Protein AF-A0A0U5EV17-F1 (afdb_monomer_lite)

Secondary structure (DSSP, 8-state):
-----B-HHHHHHHHHHHHTT---HHHHHHHHHHHHHH-TTTB-HHHHHHHHHHHGGGT-GGGPPPHHHHHHHHHHHHTT-S-HHHHHHHHHHHHHT--

Foldseek 3Di:
DPLAACALQNLLVVLVVQCVVPDDLVSQLVVLVVCCVVRVPRYDPVSNVVSVLSVCLVVDVVSPDDSVLSNQSSVCSNVVHDPSVVVSVVVVVVVVVVD

Radius of gyration: 13.49 Å; chains: 1; bounding box: 29×31×36 Å

Structure (mmCIF, N/CA/C/O backbone):
data_AF-A0A0U5EV17-F1
#
_entry.id   AF-A0A0U5EV17-F1
#
loop_
_atom_site.group_PDB
_atom_site.id
_atom_site.type_symbol
_atom_site.label_atom_id
_atom_site.label_alt_id
_atom_site.label_comp_id
_atom_site.label_asym_id
_atom_site.label_entity_id
_atom_site.label_seq_id
_atom_site.pdbx_PDB_ins_code
_atom_site.Cartn_x
_atom_site.Cartn_y
_atom_site.Cartn_z
_atom_site.occupancy
_atom_site.B_iso_or_equiv
_atom_site.auth_seq_id
_atom_site.auth_comp_id
_atom_site.auth_asym_id
_atom_site.auth_atom_id
_atom_site.pdbx_PDB_model_num
ATOM 1 N N . MET A 1 1 ? 16.566 -11.435 -21.859 1.00 42.78 1 MET A N 1
ATOM 2 C CA . MET A 1 1 ? 15.383 -11.437 -20.977 1.00 42.78 1 MET A CA 1
ATOM 3 C C . MET A 1 1 ? 15.036 -9.987 -20.741 1.00 42.78 1 MET A C 1
ATOM 5 O O . MET A 1 1 ? 15.854 -9.286 -20.159 1.00 42.78 1 MET A O 1
ATOM 9 N N . GLU A 1 2 ? 13.918 -9.511 -21.277 1.00 47.97 2 GLU A N 1
ATOM 10 C CA . GLU A 1 2 ? 13.420 -8.183 -20.918 1.00 47.97 2 GLU A CA 1
ATOM 11 C C . GLU A 1 2 ? 13.080 -8.216 -19.428 1.00 47.97 2 GLU A C 1
ATOM 13 O O . GLU A 1 2 ? 12.258 -9.020 -18.987 1.00 47.97 2 GLU A O 1
ATOM 18 N N . SER A 1 3 ? 13.783 -7.416 -18.629 1.00 59.31 3 SER A N 1
ATOM 19 C CA . SER A 1 3 ? 13.426 -7.235 -17.227 1.00 59.31 3 SER A CA 1
ATOM 20 C C . SER A 1 3 ? 12.117 -6.456 -17.212 1.00 59.31 3 SER A C 1
ATOM 22 O O . SER A 1 3 ? 12.110 -5.263 -17.507 1.00 59.31 3 SER A O 1
ATOM 24 N N . LYS A 1 4 ? 11.001 -7.141 -16.954 1.00 78.00 4 LYS A N 1
ATOM 25 C CA . LYS A 1 4 ? 9.682 -6.510 -16.887 1.00 78.00 4 LYS A CA 1
ATOM 26 C C . LYS A 1 4 ? 9.681 -5.529 -15.716 1.00 78.00 4 LYS A C 1
ATOM 28 O O . LYS A 1 4 ? 9.827 -5.953 -14.575 1.00 78.00 4 LYS A O 1
ATOM 33 N N . VAL A 1 5 ? 9.570 -4.237 -16.009 1.00 88.75 5 VAL A N 1
ATOM 34 C CA . VAL A 1 5 ? 9.483 -3.190 -14.985 1.00 88.75 5 VAL A CA 1
ATOM 35 C C . VAL A 1 5 ? 8.157 -3.346 -14.241 1.00 88.75 5 VAL A C 1
ATOM 37 O O . VAL A 1 5 ? 7.116 -3.556 -14.864 1.00 88.75 5 VAL A O 1
ATOM 40 N N . ILE A 1 6 ? 8.206 -3.284 -12.913 1.00 91.56 6 ILE A N 1
ATOM 41 C CA . ILE A 1 6 ? 7.033 -3.152 -12.054 1.00 91.56 6 ILE A CA 1
ATOM 42 C C . ILE A 1 6 ? 6.830 -1.657 -11.843 1.00 91.56 6 ILE A C 1
ATOM 44 O O . ILE A 1 6 ? 7.540 -1.027 -11.055 1.00 91.56 6 ILE A O 1
ATOM 48 N N . ASP A 1 7 ? 5.903 -1.118 -12.624 1.00 94.00 7 ASP A N 1
ATOM 49 C CA . ASP A 1 7 ? 5.420 0.249 -12.521 1.00 94.00 7 ASP A CA 1
ATOM 50 C C . ASP A 1 7 ? 4.242 0.350 -11.539 1.00 94.00 7 ASP A C 1
ATOM 52 O O . ASP A 1 7 ? 3.749 -0.640 -10.985 1.00 94.00 7 ASP A O 1
ATOM 56 N N . GLU A 1 8 ? 3.799 1.579 -11.318 1.00 95.12 8 GLU A N 1
ATOM 57 C CA . GLU A 1 8 ? 2.774 1.940 -10.348 1.00 95.12 8 GLU A CA 1
ATOM 58 C C . GLU A 1 8 ? 1.434 1.300 -10.703 1.00 95.12 8 GLU A C 1
ATOM 60 O O . GLU A 1 8 ? 0.728 0.806 -9.825 1.00 95.12 8 GLU A O 1
ATOM 65 N N . ARG A 1 9 ? 1.110 1.228 -11.997 1.00 96.69 9 ARG A N 1
ATOM 66 C CA . ARG A 1 9 ? -0.133 0.624 -12.476 1.00 96.69 9 ARG A CA 1
ATOM 67 C C . ARG A 1 9 ? -0.166 -0.874 -12.181 1.00 96.69 9 ARG A C 1
ATOM 69 O O . ARG A 1 9 ? -1.153 -1.360 -11.628 1.00 96.69 9 ARG A O 1
ATOM 76 N N . LEU A 1 10 ? 0.909 -1.603 -12.501 1.00 96.38 10 LEU A N 1
ATOM 77 C CA . LEU A 1 10 ? 1.030 -3.029 -12.177 1.00 96.38 10 LEU A CA 1
ATOM 78 C C . LEU A 1 10 ? 1.008 -3.265 -10.664 1.00 96.38 10 LEU A C 1
ATOM 80 O O . LEU A 1 10 ? 0.393 -4.230 -10.203 1.00 96.38 10 LEU A O 1
ATOM 84 N N . LEU A 1 11 ? 1.650 -2.389 -9.887 1.00 96.94 11 LEU A N 1
ATOM 85 C CA . LEU A 1 11 ? 1.623 -2.464 -8.431 1.00 96.94 11 LEU A CA 1
ATOM 86 C C . LEU A 1 11 ? 0.208 -2.237 -7.876 1.00 96.94 11 LEU A C 1
ATOM 88 O O . LEU A 1 11 ? -0.226 -2.998 -7.015 1.00 96.94 11 LEU A O 1
ATOM 92 N N . GLY A 1 12 ? -0.531 -1.252 -8.390 1.00 97.50 12 GLY A N 1
ATOM 93 C CA . GLY A 1 12 ? -1.913 -0.976 -7.994 1.00 97.50 12 GLY A CA 1
ATOM 94 C C . GLY A 1 12 ? -2.862 -2.135 -8.317 1.00 97.50 12 GLY A C 1
ATOM 95 O O . GLY A 1 12 ? -3.669 -2.533 -7.475 1.00 97.50 12 GLY A O 1
ATOM 96 N N . GLU A 1 13 ? -2.726 -2.757 -9.493 1.00 98.19 13 GLU A N 1
ATOM 97 C CA . GLU A 1 13 ? -3.472 -3.974 -9.850 1.00 98.19 13 GLU A CA 1
ATOM 98 C C . GLU A 1 13 ? -3.166 -5.134 -8.887 1.00 98.19 13 GLU A C 1
ATOM 100 O O . GLU A 1 13 ? -4.081 -5.826 -8.420 1.00 98.19 13 GLU A O 1
ATOM 105 N N . ALA A 1 14 ? -1.887 -5.329 -8.554 1.00 97.44 14 ALA A N 1
ATOM 106 C CA . ALA A 1 14 ? -1.455 -6.360 -7.618 1.00 97.44 14 ALA A CA 1
ATOM 107 C C . ALA A 1 14 ? -1.964 -6.092 -6.191 1.00 97.44 14 ALA A C 1
ATOM 109 O O . ALA A 1 14 ? -2.446 -7.022 -5.542 1.00 97.44 14 ALA A O 1
ATOM 110 N N . LEU A 1 15 ? -1.939 -4.834 -5.738 1.00 97.69 15 LEU A N 1
ATOM 111 C CA . LEU A 1 15 ? -2.473 -4.412 -4.443 1.00 97.69 15 LEU A CA 1
ATOM 112 C C . LEU A 1 15 ? -3.976 -4.697 -4.348 1.00 97.69 15 LEU A C 1
ATOM 114 O O . LEU A 1 15 ? -4.408 -5.352 -3.403 1.00 97.69 15 LEU A O 1
ATOM 118 N N . LYS A 1 16 ? -4.774 -4.330 -5.363 1.00 97.94 16 LYS A N 1
ATOM 119 C CA . LYS A 1 16 ? -6.205 -4.694 -5.406 1.00 97.94 16 LYS A CA 1
ATOM 120 C C . LYS A 1 16 ? -6.420 -6.199 -5.329 1.00 97.94 16 LYS A C 1
ATOM 122 O O . LYS A 1 16 ? -7.348 -6.664 -4.670 1.00 97.94 16 LYS A O 1
ATOM 127 N N . SER A 1 17 ? -5.600 -6.978 -6.032 1.00 97.75 17 SER A N 1
ATOM 128 C CA . SER A 1 17 ? -5.703 -8.435 -5.981 1.00 97.75 17 SER A CA 1
ATOM 129 C C . SER A 1 17 ? -5.367 -8.996 -4.600 1.00 97.75 17 SER A C 1
ATOM 131 O O . SER A 1 17 ? -5.918 -10.036 -4.236 1.00 97.75 17 SER A O 1
ATOM 133 N N . GLU A 1 18 ? -4.466 -8.358 -3.856 1.00 97.56 18 GLU A N 1
ATOM 134 C CA . GLU A 1 18 ? -4.148 -8.743 -2.486 1.00 97.56 18 GLU A CA 1
ATOM 135 C C . GLU A 1 18 ? -5.285 -8.353 -1.534 1.00 97.56 18 GLU A C 1
ATOM 137 O O . GLU A 1 18 ? -5.740 -9.205 -0.777 1.00 97.56 18 GLU A O 1
ATOM 142 N N . LEU A 1 19 ? -5.833 -7.137 -1.642 1.00 97.56 19 LEU A N 1
ATOM 143 C CA . LEU A 1 19 ? -6.975 -6.667 -0.841 1.00 97.56 19 LEU A CA 1
ATOM 144 C C . LEU A 1 19 ? -8.218 -7.554 -0.999 1.00 97.56 19 LEU A C 1
ATOM 146 O O . LEU A 1 19 ? -8.889 -7.866 -0.021 1.00 97.56 19 LEU A O 1
ATOM 150 N N . LYS A 1 20 ? -8.485 -8.069 -2.208 1.00 97.69 20 LYS A N 1
ATOM 151 C CA . LYS A 1 20 ? -9.591 -9.017 -2.466 1.00 97.69 20 LYS A CA 1
ATOM 152 C C . LYS A 1 20 ? -9.521 -10.310 -1.651 1.00 97.69 20 LYS A C 1
ATOM 154 O O . LYS A 1 20 ? -10.522 -11.015 -1.557 1.00 97.69 20 LYS A O 1
ATOM 159 N N . LYS A 1 21 ? -8.362 -10.651 -1.083 1.00 97.06 21 LYS A N 1
ATOM 160 C CA . LYS A 1 21 ? -8.206 -11.810 -0.195 1.00 97.06 21 LYS A CA 1
ATOM 161 C C . LYS A 1 21 ? -8.595 -11.480 1.261 1.00 97.06 21 LYS A C 1
ATOM 163 O O . LYS A 1 21 ? -8.384 -12.319 2.133 1.00 97.06 21 LYS A O 1
ATOM 168 N N . GLY A 1 22 ? -9.115 -10.279 1.531 1.00 96.56 22 GLY A N 1
ATOM 169 C CA . GLY A 1 22 ? -9.509 -9.759 2.848 1.00 96.56 22 GLY A CA 1
ATOM 170 C C . GLY A 1 22 ? -8.461 -8.816 3.442 1.00 96.56 22 GLY A C 1
ATOM 171 O O . GLY A 1 22 ? -7.272 -9.052 3.256 1.00 96.56 22 GLY A O 1
ATOM 172 N N . PHE A 1 23 ? -8.870 -7.759 4.140 1.00 96.06 23 PHE A N 1
ATOM 173 C CA . PHE A 1 23 ? -7.945 -6.815 4.771 1.00 96.06 23 PHE A CA 1
ATOM 174 C C . PHE A 1 23 ? -7.231 -7.435 5.984 1.00 96.06 23 PHE A C 1
ATOM 176 O O . PHE A 1 23 ? -7.867 -7.966 6.892 1.00 96.06 23 PHE A O 1
ATOM 183 N N . ASP A 1 24 ? -5.897 -7.394 5.960 1.00 96.38 24 ASP A N 1
ATOM 184 C CA . ASP A 1 24 ? -5.013 -7.861 7.032 1.00 96.38 24 ASP A CA 1
ATOM 185 C C . ASP A 1 24 ? -3.663 -7.141 6.892 1.00 96.38 24 ASP A C 1
ATOM 187 O O . ASP A 1 24 ? -2.936 -7.353 5.914 1.00 96.38 24 ASP A O 1
ATOM 191 N N . VAL A 1 25 ? -3.344 -6.280 7.859 1.00 95.00 25 VAL A N 1
ATOM 192 C CA . VAL A 1 25 ? -2.135 -5.439 7.871 1.00 95.00 25 VAL A CA 1
ATOM 193 C C . VAL A 1 25 ? -0.861 -6.275 7.795 1.00 95.00 25 VAL A C 1
ATOM 195 O O . VAL A 1 25 ? 0.008 -6.017 6.962 1.00 95.00 25 VAL A O 1
ATOM 198 N N . LEU A 1 26 ? -0.769 -7.326 8.611 1.00 95.25 26 LEU A N 1
ATOM 199 C CA . LEU A 1 26 ? 0.407 -8.188 8.679 1.00 95.25 26 LEU A CA 1
ATOM 200 C C . LEU A 1 26 ? 0.621 -8.928 7.354 1.00 95.25 26 LEU A C 1
ATOM 202 O O . LEU A 1 26 ? 1.750 -9.095 6.886 1.00 95.25 26 LEU A O 1
ATOM 206 N N . ARG A 1 27 ? -0.462 -9.386 6.716 1.00 96.50 27 ARG A N 1
ATOM 207 C CA . ARG A 1 27 ? -0.381 -10.042 5.408 1.00 96.50 27 ARG A CA 1
ATOM 208 C C . ARG A 1 27 ? 0.054 -9.067 4.319 1.00 96.50 27 ARG A C 1
ATOM 210 O O . ARG A 1 27 ? 0.878 -9.444 3.484 1.00 96.50 27 ARG A O 1
ATOM 217 N N . LEU A 1 28 ? -0.481 -7.848 4.322 1.00 97.50 28 LEU A N 1
ATOM 218 C CA . LEU A 1 28 ? -0.143 -6.806 3.352 1.00 97.50 28 LEU A CA 1
ATOM 219 C C . LEU A 1 28 ? 1.313 -6.354 3.482 1.00 97.50 28 LEU A C 1
ATOM 221 O O . LEU A 1 28 ? 2.012 -6.294 2.470 1.00 97.50 28 LEU A O 1
ATOM 225 N N . SER A 1 29 ? 1.797 -6.139 4.704 1.00 96.38 29 SER A N 1
ATOM 226 C CA . SER A 1 29 ? 3.194 -5.783 4.956 1.00 96.38 29 SER A CA 1
ATOM 227 C C . SER A 1 29 ? 4.154 -6.877 4.462 1.00 96.38 29 SER A C 1
ATOM 229 O O . SER A 1 29 ? 5.052 -6.634 3.647 1.00 96.38 29 SER A O 1
ATOM 231 N N . ARG A 1 30 ? 3.885 -8.144 4.807 1.00 96.06 30 ARG A N 1
ATOM 232 C CA . ARG A 1 30 ? 4.668 -9.295 4.315 1.00 96.06 30 ARG A CA 1
ATOM 233 C C . ARG A 1 30 ? 4.609 -9.459 2.800 1.00 96.06 30 ARG A C 1
ATOM 235 O O . ARG A 1 30 ? 5.598 -9.854 2.175 1.00 96.06 30 ARG A O 1
ATOM 242 N N . TRP A 1 31 ? 3.450 -9.198 2.202 1.00 97.31 31 TRP A N 1
ATOM 243 C CA . TRP A 1 31 ? 3.294 -9.189 0.753 1.00 97.31 31 TRP A CA 1
ATOM 244 C C . TRP A 1 31 ? 4.175 -8.105 0.123 1.00 97.31 31 TRP A C 1
ATOM 246 O O . TRP A 1 31 ? 4.922 -8.414 -0.808 1.00 97.31 31 TRP A O 1
ATOM 256 N N . ALA A 1 32 ? 4.175 -6.889 0.672 1.00 97.00 32 ALA A N 1
ATOM 257 C CA . ALA A 1 32 ? 4.991 -5.786 0.183 1.00 97.00 32 ALA A CA 1
ATOM 258 C C . ALA A 1 32 ? 6.493 -6.108 0.264 1.00 97.00 32 ALA A C 1
ATOM 260 O O . ALA A 1 32 ? 7.199 -5.988 -0.741 1.00 97.00 32 ALA A O 1
ATOM 261 N N . LEU A 1 33 ? 6.963 -6.641 1.399 1.00 95.88 33 LEU A N 1
ATOM 262 C CA . LEU A 1 33 ? 8.345 -7.108 1.567 1.00 95.88 33 LEU A CA 1
ATOM 263 C C . LEU A 1 33 ? 8.731 -8.159 0.518 1.00 95.88 33 LEU A C 1
ATOM 265 O O . LEU A 1 33 ? 9.824 -8.124 -0.057 1.00 95.88 33 LEU A O 1
ATOM 269 N N . LYS A 1 34 ? 7.833 -9.110 0.238 1.00 96.00 34 LYS A N 1
ATOM 270 C CA . LYS A 1 34 ? 8.068 -10.154 -0.764 1.00 96.00 34 LYS A CA 1
ATOM 271 C C . LYS A 1 34 ? 8.185 -9.570 -2.171 1.00 96.00 34 LYS A C 1
ATOM 273 O O . LYS A 1 34 ? 9.015 -10.044 -2.946 1.00 96.00 34 LYS A O 1
ATOM 278 N N . ILE A 1 35 ? 7.360 -8.590 -2.534 1.00 95.56 35 ILE A N 1
ATOM 279 C CA . ILE A 1 35 ? 7.463 -7.936 -3.844 1.00 95.56 35 ILE A CA 1
ATOM 280 C C . ILE A 1 35 ? 8.756 -7.119 -3.929 1.00 95.56 35 ILE A C 1
ATOM 282 O O . ILE A 1 35 ? 9.463 -7.248 -4.929 1.00 95.56 35 ILE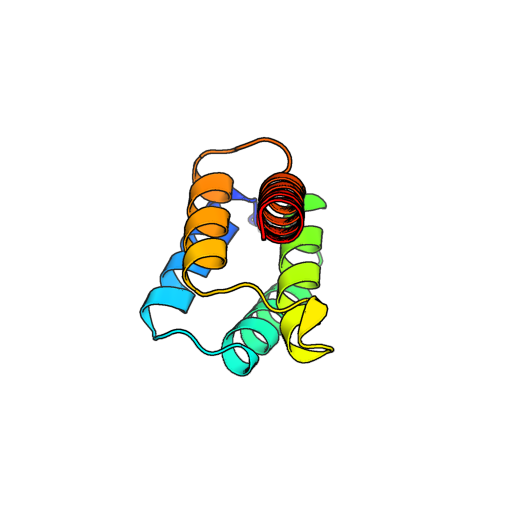 A O 1
ATOM 286 N N . GLU A 1 36 ? 9.101 -6.353 -2.890 1.00 94.38 36 GLU A N 1
ATOM 287 C CA . GLU A 1 36 ? 10.308 -5.517 -2.849 1.00 94.38 36 GLU A CA 1
ATOM 288 C C . GLU A 1 36 ? 11.578 -6.361 -3.022 1.00 94.38 36 GLU A C 1
ATOM 290 O O . GLU A 1 36 ? 12.314 -6.186 -3.997 1.00 94.38 36 GLU A O 1
ATOM 295 N N . SER A 1 37 ? 11.752 -7.370 -2.165 1.00 93.56 37 SER A N 1
ATOM 296 C CA . SER A 1 37 ? 12.950 -8.218 -2.128 1.00 93.56 37 SER A CA 1
ATOM 297 C C . SER A 1 37 ? 13.165 -9.048 -3.398 1.00 93.56 37 SER A C 1
ATOM 299 O O . SER A 1 37 ? 14.300 -9.199 -3.853 1.00 93.56 37 SER A O 1
ATOM 301 N N . ASN A 1 38 ? 12.093 -9.558 -4.015 1.00 93.69 38 ASN A N 1
ATOM 302 C CA . ASN A 1 38 ? 12.196 -10.380 -5.226 1.00 93.69 38 ASN A CA 1
ATOM 303 C C . ASN A 1 38 ? 12.381 -9.559 -6.510 1.00 93.69 38 ASN A C 1
ATOM 305 O O . ASN A 1 38 ? 12.776 -10.118 -7.532 1.00 93.69 38 ASN A O 1
ATOM 309 N N . ASN A 1 39 ? 12.095 -8.252 -6.482 1.00 92.00 39 ASN A N 1
ATOM 310 C CA . ASN A 1 39 ? 12.033 -7.419 -7.685 1.00 92.00 39 ASN A CA 1
ATOM 311 C C . ASN A 1 39 ? 12.869 -6.135 -7.584 1.00 92.00 39 ASN A C 1
ATOM 313 O O . ASN A 1 39 ? 12.642 -5.203 -8.352 1.00 92.00 39 ASN A O 1
ATOM 317 N N . LEU A 1 40 ? 13.874 -6.088 -6.701 1.00 86.56 40 LEU A N 1
ATOM 318 C CA . LEU A 1 40 ? 14.726 -4.912 -6.443 1.00 86.56 40 LEU A CA 1
ATOM 319 C C . LEU A 1 40 ? 15.212 -4.171 -7.703 1.00 86.56 40 LEU A C 1
ATOM 321 O O . LEU A 1 40 ? 15.284 -2.948 -7.708 1.00 86.56 40 LEU A O 1
ATOM 325 N N . ARG A 1 41 ? 15.560 -4.899 -8.773 1.00 90.19 41 ARG A N 1
ATOM 326 C CA . ARG A 1 41 ? 16.064 -4.316 -10.036 1.00 90.19 41 ARG A CA 1
ATOM 327 C C . ARG A 1 41 ? 14.972 -3.961 -11.047 1.00 90.19 41 ARG A C 1
ATOM 329 O O . ARG A 1 41 ? 15.272 -3.340 -12.061 1.00 90.19 41 ARG A O 1
ATOM 336 N N . ALA A 1 42 ? 13.745 -4.406 -10.806 1.00 93.25 42 ALA A N 1
ATOM 337 C CA . ALA A 1 42 ? 12.603 -4.228 -11.692 1.00 93.25 42 ALA A CA 1
ATOM 338 C C . ALA A 1 42 ? 11.633 -3.145 -11.199 1.00 93.25 42 ALA A C 1
ATOM 340 O O . ALA A 1 42 ? 10.769 -2.730 -11.961 1.00 93.25 42 ALA A O 1
ATOM 341 N N . LEU A 1 43 ? 11.757 -2.681 -9.955 1.00 93.44 43 LEU A N 1
ATOM 342 C CA . LEU A 1 43 ? 10.883 -1.657 -9.386 1.00 93.44 43 LEU A CA 1
ATOM 343 C C . LEU A 1 43 ? 11.261 -0.257 -9.864 1.00 93.44 43 LEU A C 1
ATOM 345 O O . LEU A 1 43 ? 12.436 0.121 -9.854 1.00 93.44 43 LEU A O 1
ATOM 349 N N . THR A 1 44 ? 10.254 0.547 -10.200 1.00 94.25 44 THR A N 1
ATOM 350 C CA . THR A 1 44 ? 10.449 1.996 -10.295 1.00 94.25 44 THR A CA 1
ATOM 351 C C . THR A 1 44 ? 10.764 2.575 -8.906 1.00 94.25 44 THR A C 1
ATOM 353 O O . THR A 1 44 ? 10.371 1.999 -7.882 1.00 94.25 44 THR A O 1
ATOM 356 N N . PRO A 1 45 ? 11.441 3.738 -8.825 1.00 92.50 45 PRO A N 1
ATOM 357 C CA . PRO A 1 45 ? 11.668 4.411 -7.547 1.00 92.50 45 PRO A CA 1
ATOM 358 C C . PRO A 1 45 ? 10.373 4.667 -6.762 1.00 92.50 45 PRO A C 1
ATOM 360 O O . PRO A 1 45 ? 10.360 4.524 -5.540 1.00 92.50 45 PRO A O 1
ATOM 363 N N . TYR A 1 46 ? 9.278 4.999 -7.453 1.00 93.31 46 TYR A N 1
ATOM 364 C CA . TYR A 1 46 ? 7.998 5.280 -6.808 1.00 93.31 46 TYR A CA 1
ATOM 365 C C . TYR A 1 46 ? 7.277 4.005 -6.355 1.00 93.31 46 TYR A C 1
ATOM 367 O O . TYR A 1 46 ? 6.846 3.934 -5.206 1.00 93.31 46 TYR A O 1
ATOM 375 N N . SER A 1 47 ? 7.246 2.949 -7.176 1.00 94.75 47 SER A N 1
ATOM 376 C CA . SER A 1 47 ? 6.720 1.638 -6.758 1.00 94.75 47 SER A CA 1
ATOM 377 C C . SER A 1 47 ? 7.434 1.114 -5.513 1.00 94.75 47 SER A C 1
ATOM 379 O O . SER A 1 47 ? 6.805 0.578 -4.602 1.00 94.75 47 SER A O 1
ATOM 381 N N . ARG A 1 48 ? 8.753 1.330 -5.423 1.00 95.12 48 ARG A N 1
ATOM 382 C CA . ARG A 1 48 ? 9.520 0.997 -4.220 1.00 95.12 48 ARG A CA 1
ATOM 383 C C . ARG A 1 48 ? 9.081 1.818 -3.004 1.00 95.12 48 ARG A C 1
ATOM 385 O O . ARG A 1 48 ? 8.926 1.245 -1.932 1.00 95.12 48 ARG A O 1
ATOM 392 N N . LYS A 1 49 ? 8.853 3.127 -3.160 1.00 95.06 49 LYS A N 1
ATOM 393 C CA . LYS A 1 49 ? 8.347 4.004 -2.086 1.00 95.06 49 LYS A CA 1
ATOM 394 C C . LYS A 1 49 ? 7.000 3.508 -1.546 1.00 95.06 49 LYS A C 1
ATOM 396 O O . LYS A 1 49 ? 6.830 3.437 -0.335 1.00 95.06 49 LYS A O 1
ATOM 401 N N . VAL A 1 50 ? 6.084 3.112 -2.431 1.00 96.12 50 VAL A N 1
ATOM 402 C CA . VAL A 1 50 ? 4.781 2.539 -2.050 1.00 96.12 50 VAL A CA 1
ATOM 403 C C . VAL A 1 50 ? 4.956 1.240 -1.265 1.00 96.12 50 VAL A C 1
ATOM 405 O O . VAL A 1 50 ? 4.365 1.089 -0.203 1.00 96.12 50 VAL A O 1
ATOM 408 N N . LEU A 1 51 ? 5.798 0.316 -1.736 1.00 96.62 51 LEU A N 1
ATOM 409 C CA . LEU A 1 51 ? 6.047 -0.947 -1.029 1.00 96.62 51 LEU A CA 1
ATOM 410 C C . LEU A 1 51 ? 6.651 -0.734 0.364 1.00 96.62 51 LEU A C 1
ATOM 412 O O . LEU A 1 51 ? 6.270 -1.432 1.296 1.00 96.62 51 LEU A O 1
ATOM 416 N N . ILE A 1 52 ? 7.561 0.233 0.515 1.00 95.12 52 ILE A N 1
ATOM 417 C CA . ILE A 1 52 ? 8.129 0.597 1.821 1.00 95.12 52 ILE A CA 1
ATOM 418 C C . ILE A 1 52 ? 7.041 1.151 2.747 1.00 95.12 52 ILE A C 1
ATOM 420 O O . ILE A 1 52 ? 6.974 0.765 3.905 1.00 95.12 52 ILE A O 1
ATOM 424 N N . SER A 1 53 ? 6.164 2.012 2.234 1.00 94.94 53 SER A N 1
ATOM 425 C CA . SER A 1 53 ? 5.041 2.560 2.998 1.00 94.94 53 SER A CA 1
ATOM 426 C C . SER A 1 53 ? 4.074 1.464 3.476 1.00 94.94 53 SER A C 1
ATOM 428 O O . SER A 1 53 ? 3.694 1.455 4.642 1.00 94.94 53 SER A O 1
ATOM 430 N N . LEU A 1 54 ? 3.759 0.480 2.626 1.00 96.00 54 LEU A N 1
ATOM 431 C CA . LEU A 1 54 ? 2.942 -0.678 3.014 1.00 96.00 54 LEU A CA 1
ATOM 432 C C . LEU A 1 54 ? 3.646 -1.603 4.016 1.00 96.00 54 LEU A C 1
ATOM 434 O O . LEU A 1 54 ? 2.993 -2.171 4.888 1.00 96.00 54 LEU A O 1
ATOM 438 N N . LEU A 1 55 ? 4.967 -1.766 3.897 1.00 94.31 55 LEU A N 1
ATOM 439 C CA . LEU A 1 55 ? 5.770 -2.522 4.859 1.00 94.31 55 LEU A CA 1
ATOM 440 C C . LEU A 1 55 ? 5.674 -1.887 6.253 1.00 94.31 55 LEU A C 1
ATOM 442 O O . LEU A 1 55 ? 5.404 -2.593 7.221 1.00 94.31 55 LEU A O 1
ATOM 446 N N . SER A 1 56 ? 5.795 -0.561 6.338 1.00 93.38 56 SER A N 1
ATOM 447 C CA . SER A 1 56 ? 5.766 0.172 7.608 1.00 93.38 56 SER A CA 1
ATOM 448 C C . SER A 1 56 ? 4.424 0.161 8.341 1.00 93.38 56 SER A C 1
ATOM 450 O O . SER A 1 56 ? 4.387 0.518 9.514 1.00 93.38 56 SER A O 1
ATOM 452 N N . MET A 1 57 ? 3.339 -0.305 7.713 1.00 94.06 57 MET A N 1
ATOM 453 C 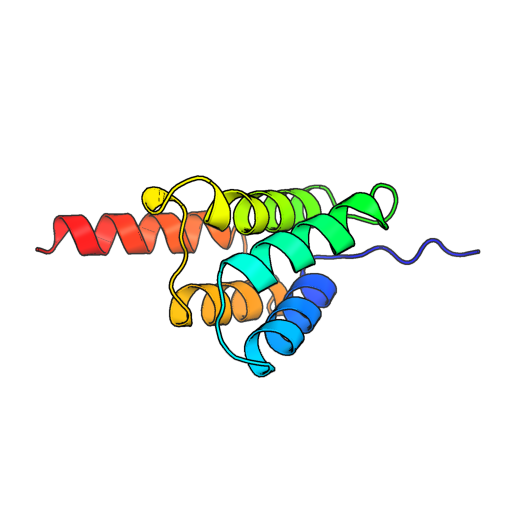CA . MET A 1 57 ? 2.057 -0.489 8.404 1.00 94.06 57 MET A CA 1
ATOM 454 C C . MET A 1 57 ? 2.149 -1.482 9.575 1.00 94.06 57 MET A C 1
ATOM 456 O O . MET A 1 57 ? 1.339 -1.407 10.492 1.00 94.06 57 MET A O 1
ATOM 460 N N . GLU A 1 58 ? 3.098 -2.432 9.548 1.00 92.94 58 GLU A N 1
ATOM 461 C CA . GLU A 1 58 ? 3.292 -3.376 10.662 1.00 92.94 58 GLU A CA 1
ATOM 462 C C . GLU A 1 58 ? 4.171 -2.819 11.794 1.00 92.94 58 GLU A C 1
ATOM 464 O O . GLU A 1 58 ? 4.206 -3.412 12.873 1.00 92.94 58 GLU A O 1
ATOM 469 N N . ASP A 1 59 ? 4.866 -1.699 11.561 1.00 89.38 59 ASP A N 1
ATOM 470 C CA . ASP A 1 59 ? 5.831 -1.137 12.511 1.00 89.38 59 ASP A CA 1
ATOM 471 C C . ASP A 1 59 ? 5.135 -0.365 13.644 1.00 89.38 59 ASP A C 1
ATOM 473 O O . ASP A 1 59 ? 5.510 -0.498 14.811 1.00 89.38 59 ASP A O 1
ATOM 477 N N . ASP A 1 60 ? 4.131 0.454 13.310 1.00 86.12 60 ASP A N 1
ATOM 478 C CA . ASP A 1 60 ? 3.406 1.301 14.262 1.00 86.12 60 ASP A CA 1
ATOM 479 C C . ASP A 1 60 ? 1.989 1.629 13.741 1.00 86.12 60 ASP A C 1
ATOM 481 O O . ASP A 1 60 ? 1.853 1.977 12.564 1.00 86.12 60 ASP A O 1
ATOM 485 N N . PRO A 1 61 ? 0.940 1.589 14.594 1.00 84.50 61 PRO A N 1
ATOM 486 C CA . PRO A 1 61 ? -0.428 1.956 14.213 1.00 84.50 61 PRO A CA 1
ATOM 487 C C . PRO A 1 61 ? -0.573 3.331 13.546 1.00 84.50 61 PRO A C 1
ATOM 489 O O . PRO A 1 61 ? -1.506 3.540 12.778 1.00 84.50 61 PRO A O 1
ATOM 492 N N . GLN A 1 62 ? 0.331 4.282 13.803 1.00 85.38 62 GLN A N 1
ATOM 493 C CA . GLN A 1 62 ? 0.304 5.599 13.155 1.00 85.38 62 GLN A CA 1
ATOM 494 C C . GLN A 1 62 ? 0.568 5.550 11.638 1.00 85.38 62 GLN A C 1
ATOM 496 O O . GLN A 1 6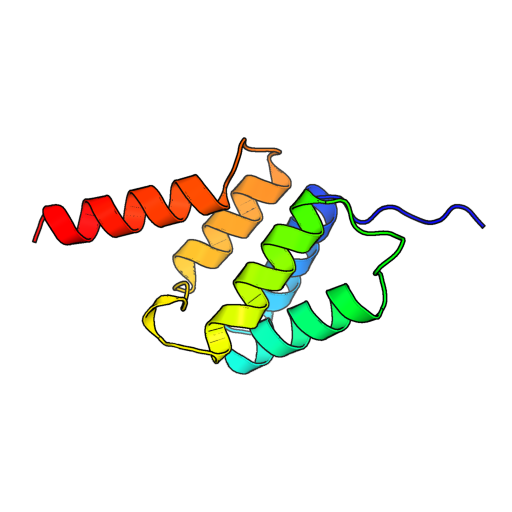2 ? 0.267 6.514 10.937 1.00 85.38 62 GLN A O 1
ATOM 501 N N . PHE A 1 63 ? 1.158 4.458 11.143 1.00 86.19 63 PHE A N 1
ATOM 502 C CA . PHE A 1 63 ? 1.417 4.214 9.722 1.00 86.19 63 PHE A CA 1
ATOM 503 C C . PHE A 1 63 ? 0.379 3.282 9.089 1.00 86.19 63 PHE A C 1
ATOM 505 O O . PHE A 1 63 ? 0.474 2.973 7.901 1.00 86.19 63 PHE A O 1
ATOM 512 N N . GLU A 1 64 ? -0.588 2.793 9.868 1.00 90.19 64 GLU A N 1
ATOM 513 C CA . GLU A 1 64 ? -1.609 1.879 9.380 1.00 90.19 64 GLU A CA 1
ATOM 514 C C . GLU A 1 64 ? -2.610 2.626 8.492 1.00 90.19 64 GLU A C 1
ATOM 516 O O . GLU A 1 64 ? -3.347 3.502 8.942 1.00 90.19 64 GLU A O 1
ATOM 521 N N . TYR A 1 65 ? -2.661 2.251 7.215 1.00 93.75 65 TYR A N 1
ATOM 522 C CA . TYR A 1 65 ? -3.759 2.636 6.338 1.00 93.75 65 TYR A CA 1
ATOM 523 C C . TYR A 1 65 ? -4.997 1.792 6.635 1.00 93.75 65 TYR A C 1
ATOM 525 O O . TYR A 1 65 ? -4.920 0.564 6.738 1.00 93.75 65 TYR A O 1
ATOM 533 N N . SER A 1 66 ? -6.157 2.441 6.667 1.00 94.12 66 SER A N 1
ATOM 534 C CA . SER A 1 66 ? -7.442 1.743 6.643 1.00 94.12 66 SER A CA 1
ATOM 535 C C . SER A 1 66 ? -7.656 0.994 5.321 1.00 94.12 66 SER A C 1
ATOM 537 O O . SER A 1 66 ? -7.052 1.306 4.290 1.00 94.12 66 SER A O 1
ATOM 539 N N . GLU A 1 67 ? -8.570 0.020 5.321 1.00 96.06 67 GLU A N 1
ATOM 540 C CA . GLU A 1 67 ? -8.930 -0.721 4.105 1.00 96.06 67 GLU A CA 1
ATOM 541 C C . GLU A 1 67 ? -9.371 0.216 2.963 1.00 96.06 67 GLU A C 1
ATOM 543 O O . GLU A 1 67 ? -8.911 0.065 1.829 1.00 96.06 67 GLU A O 1
ATOM 548 N N . ASP A 1 68 ? -10.196 1.225 3.260 1.00 95.56 68 ASP A N 1
ATOM 549 C CA . ASP A 1 68 ? -10.672 2.202 2.272 1.00 95.56 68 ASP A CA 1
ATOM 550 C C . ASP A 1 68 ? -9.529 3.041 1.679 1.00 95.56 68 ASP A C 1
ATOM 552 O O . ASP A 1 68 ? -9.515 3.328 0.478 1.00 95.56 68 ASP A O 1
ATOM 556 N N . GLU A 1 69 ? -8.548 3.423 2.499 1.00 95.44 69 GLU A N 1
ATOM 557 C CA . GLU A 1 69 ? -7.366 4.165 2.049 1.00 95.44 69 GLU A CA 1
ATOM 558 C C . GLU A 1 69 ? -6.485 3.319 1.135 1.00 95.44 69 GLU A C 1
ATOM 560 O O . GLU A 1 69 ? -5.978 3.829 0.139 1.00 95.44 69 GLU A O 1
ATOM 565 N N . LEU A 1 70 ? -6.360 2.019 1.402 1.00 97.06 70 LEU A N 1
ATOM 566 C CA . LEU A 1 70 ? -5.618 1.106 0.535 1.00 97.06 70 LEU A CA 1
ATOM 567 C C . LEU A 1 70 ? -6.327 0.846 -0.793 1.00 97.06 70 LEU A C 1
ATOM 569 O O . LEU A 1 70 ? -5.668 0.768 -1.833 1.00 97.06 70 LEU A O 1
ATOM 573 N N . TRP A 1 71 ? -7.657 0.732 -0.788 1.00 97.94 71 TRP A N 1
ATOM 574 C CA . TRP A 1 71 ? -8.432 0.661 -2.027 1.00 97.94 71 TRP A CA 1
ATOM 575 C C . TRP A 1 71 ? -8.250 1.926 -2.861 1.00 97.94 71 TRP A C 1
ATOM 577 O O . TRP A 1 71 ? -7.967 1.837 -4.059 1.00 97.94 71 TRP A O 1
ATOM 587 N N . LEU A 1 72 ? -8.329 3.091 -2.216 1.00 96.56 72 LEU A N 1
ATOM 588 C CA . LEU A 1 72 ? -8.093 4.378 -2.853 1.00 96.56 72 LEU A CA 1
ATOM 589 C C . LEU A 1 72 ? -6.664 4.500 -3.398 1.00 96.56 72 LEU A C 1
ATOM 591 O O . LEU A 1 72 ? -6.493 4.928 -4.538 1.00 96.56 72 LEU A O 1
ATOM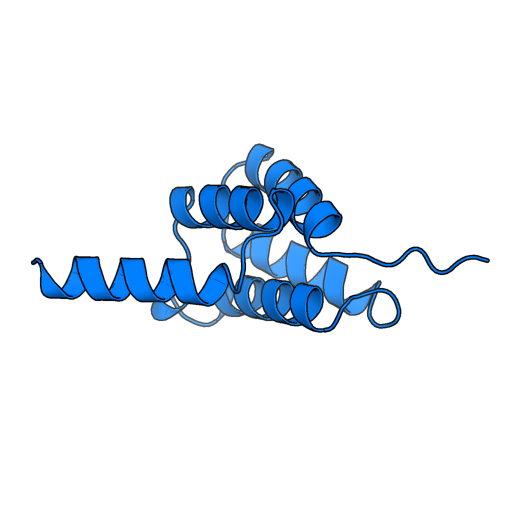 595 N N . LEU A 1 73 ? -5.654 4.101 -2.620 1.00 96.94 73 LEU A N 1
ATOM 596 C CA . LEU A 1 73 ? -4.252 4.064 -3.038 1.00 96.94 73 LEU A CA 1
ATOM 597 C C . LEU A 1 73 ? -4.103 3.233 -4.309 1.00 96.94 73 LEU A C 1
ATOM 599 O O . LEU A 1 73 ? -3.520 3.689 -5.291 1.00 96.94 73 LEU A O 1
ATOM 603 N N . ALA A 1 74 ? -4.668 2.027 -4.307 1.00 97.56 74 ALA A N 1
ATOM 604 C CA . ALA A 1 74 ? -4.592 1.124 -5.442 1.00 97.56 74 ALA A CA 1
ATOM 605 C C . ALA A 1 74 ? -5.263 1.718 -6.691 1.00 97.56 74 ALA A C 1
ATOM 607 O O . ALA A 1 74 ? -4.719 1.612 -7.789 1.00 97.56 74 ALA A O 1
ATOM 608 N N . ASP A 1 75 ? -6.414 2.376 -6.536 1.00 98.00 75 ASP A N 1
ATOM 609 C CA . ASP A 1 75 ? -7.086 3.100 -7.618 1.00 98.00 75 ASP A CA 1
ATOM 610 C C . ASP A 1 75 ? -6.258 4.266 -8.164 1.00 98.00 75 ASP A C 1
ATOM 612 O O . ASP A 1 75 ? -6.114 4.410 -9.378 1.00 98.00 75 ASP A O 1
ATOM 616 N N . MET A 1 76 ? -5.680 5.086 -7.289 1.00 96.81 76 MET A N 1
ATOM 617 C CA . MET A 1 76 ? -4.841 6.210 -7.697 1.00 96.81 76 MET A CA 1
ATOM 618 C C . MET A 1 76 ? -3.583 5.745 -8.445 1.00 96.81 76 MET A C 1
ATOM 620 O O . MET A 1 76 ? -3.234 6.328 -9.470 1.00 96.81 76 MET A O 1
ATOM 624 N N . LEU A 1 77 ? -2.948 4.660 -7.986 1.00 96.88 77 LEU A N 1
ATOM 625 C CA . LEU A 1 77 ? -1.808 4.039 -8.667 1.00 96.88 77 LEU A CA 1
ATOM 626 C C . LEU A 1 77 ? -2.180 3.537 -10.068 1.00 96.88 77 LEU A C 1
ATOM 628 O O . LEU A 1 77 ? -1.449 3.778 -11.026 1.00 96.88 77 LEU A O 1
ATOM 632 N N . ILE A 1 78 ? -3.336 2.880 -10.207 1.00 97.62 78 ILE A N 1
ATOM 633 C CA . ILE A 1 78 ? -3.831 2.388 -11.503 1.00 97.62 78 ILE A CA 1
ATOM 634 C C . ILE A 1 78 ? -4.105 3.543 -12.471 1.00 97.62 78 ILE A C 1
ATOM 636 O O . ILE A 1 78 ? -3.809 3.432 -13.662 1.00 97.62 78 ILE A O 1
ATOM 640 N N . ASN A 1 79 ? -4.652 4.646 -11.962 1.00 96.56 79 ASN A N 1
ATOM 641 C CA . ASN A 1 79 ? -5.014 5.814 -12.761 1.00 96.56 79 ASN A CA 1
ATOM 642 C C . ASN A 1 79 ? -3.827 6.743 -13.070 1.00 96.56 79 ASN A C 1
ATOM 644 O O . ASN A 1 79 ? -4.007 7.712 -13.805 1.00 96.56 79 ASN A O 1
ATOM 648 N N . GLY A 1 80 ? -2.629 6.457 -12.545 1.00 93.25 80 GLY A N 1
ATOM 649 C CA . GLY A 1 8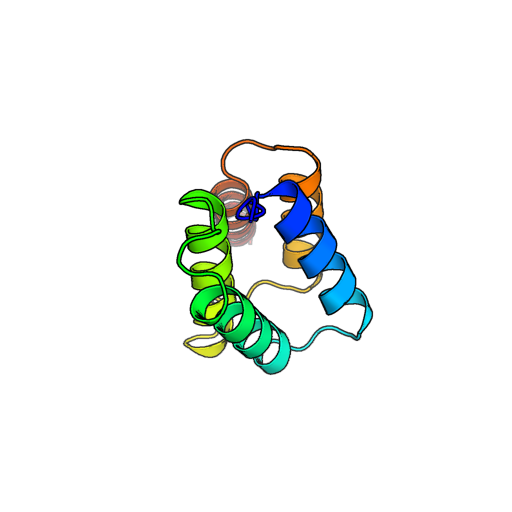0 ? -1.439 7.283 -12.762 1.00 93.25 80 GLY A CA 1
ATOM 650 C C . GLY A 1 80 ? -1.522 8.649 -12.079 1.00 93.25 80 GLY A C 1
ATOM 651 O O . GLY A 1 80 ? -1.041 9.641 -12.621 1.00 93.25 80 GLY A O 1
ATOM 652 N N . GLU A 1 81 ? -2.183 8.707 -10.925 1.00 92.69 81 GLU A N 1
ATOM 653 C CA . GLU A 1 81 ? -2.304 9.923 -10.127 1.00 92.69 81 GLU A CA 1
ATOM 654 C C . GLU A 1 81 ? -0.939 10.407 -9.619 1.00 92.69 81 GLU A C 1
ATOM 656 O O . GLU A 1 81 ? -0.064 9.598 -9.300 1.00 92.69 81 GLU A O 1
ATOM 661 N N . ASP A 1 82 ? -0.773 11.725 -9.494 1.00 87.31 82 ASP A N 1
ATOM 662 C CA . ASP A 1 82 ? 0.460 12.299 -8.954 1.00 87.31 82 ASP A CA 1
ATOM 663 C C . ASP A 1 82 ? 0.500 12.203 -7.418 1.00 87.31 82 ASP A C 1
ATOM 665 O O . ASP A 1 82 ? -0.450 12.582 -6.730 1.00 87.31 82 ASP A O 1
ATOM 669 N N . ASP A 1 83 ? 1.604 11.669 -6.900 1.00 88.75 83 ASP A N 1
ATOM 670 C CA . ASP A 1 83 ? 1.898 11.369 -5.489 1.00 88.75 83 ASP A CA 1
ATOM 671 C C . ASP A 1 83 ? 0.703 10.895 -4.614 1.00 88.75 83 ASP A C 1
ATOM 673 O O . ASP A 1 83 ? 0.330 11.564 -3.643 1.00 88.75 83 ASP A O 1
ATOM 677 N N . PRO A 1 84 ? 0.093 9.726 -4.902 1.00 89.88 84 PRO A N 1
ATOM 678 C CA . PRO A 1 84 ? -1.039 9.189 -4.143 1.00 89.88 84 PRO A CA 1
ATOM 679 C C . PRO A 1 84 ? -0.821 9.036 -2.635 1.00 89.88 84 PRO A C 1
ATOM 681 O O . PRO A 1 84 ? -1.763 9.254 -1.876 1.00 89.88 84 PRO A O 1
ATOM 684 N N . LEU A 1 85 ? 0.396 8.703 -2.190 1.00 91.06 85 LEU A N 1
ATOM 685 C CA . LEU A 1 85 ? 0.706 8.578 -0.759 1.00 91.06 85 LEU A CA 1
ATOM 686 C C . LEU A 1 85 ? 0.452 9.898 -0.026 1.00 91.06 85 LEU A C 1
ATOM 688 O O . LEU A 1 85 ? -0.308 9.942 0.937 1.00 91.06 85 LEU A O 1
ATOM 692 N N . LYS A 1 86 ? 0.983 10.999 -0.566 1.00 90.62 86 LYS A N 1
ATOM 693 C CA . LYS A 1 86 ? 0.767 12.332 -0.001 1.00 90.62 86 LYS A CA 1
ATOM 694 C C . LYS A 1 86 ? -0.718 12.697 0.040 1.00 90.62 86 LYS A C 1
ATOM 696 O O . LYS A 1 86 ? -1.182 13.275 1.014 1.00 90.62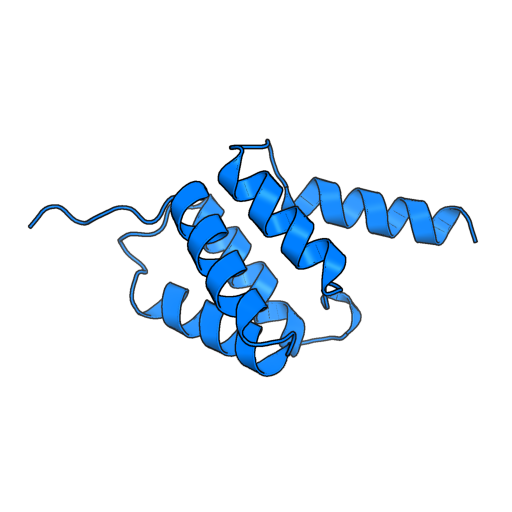 86 LYS A O 1
ATOM 701 N N . LYS A 1 87 ? -1.483 12.350 -1.000 1.00 87.94 87 LYS A N 1
ATOM 702 C CA . LYS A 1 87 ? -2.926 12.639 -1.042 1.00 87.94 87 LYS A CA 1
ATOM 703 C C . LYS A 1 87 ? -3.712 11.908 0.043 1.00 87.94 87 LYS A C 1
ATOM 705 O O . LYS A 1 87 ? -4.744 12.424 0.474 1.00 87.94 87 LYS A O 1
ATOM 710 N N . ILE A 1 88 ? -3.276 10.718 0.443 1.00 88.00 88 ILE A N 1
ATOM 711 C CA . ILE A 1 88 ? -3.884 9.971 1.548 1.00 88.00 88 ILE A CA 1
ATOM 712 C C . ILE A 1 88 ? -3.496 10.615 2.878 1.00 88.00 88 ILE A C 1
ATOM 714 O O . ILE A 1 88 ? -4.385 10.930 3.668 1.00 88.00 88 ILE A O 1
ATOM 718 N N . ASP A 1 89 ? -2.215 10.926 3.070 1.00 85.50 89 ASP A N 1
ATOM 719 C CA . ASP A 1 89 ? -1.724 11.578 4.288 1.00 85.50 89 ASP A CA 1
ATOM 720 C C . ASP A 1 89 ? -2.412 12.937 4.523 1.00 85.50 89 ASP A C 1
ATOM 722 O O . ASP A 1 89 ? -2.906 13.219 5.616 1.00 85.50 89 ASP A O 1
ATOM 726 N N . ASP A 1 90 ? -2.543 13.759 3.475 1.00 83.75 90 ASP A N 1
ATOM 727 C CA . ASP A 1 90 ? -3.231 15.055 3.529 1.00 83.75 90 ASP A CA 1
ATOM 728 C C . ASP A 1 90 ? -4.718 14.893 3.915 1.00 83.75 90 ASP A C 1
ATOM 730 O O . ASP A 1 90 ? -5.276 15.722 4.641 1.00 83.75 90 ASP A O 1
ATOM 734 N N . ARG A 1 91 ? -5.380 13.817 3.460 1.00 75.19 91 ARG A N 1
ATOM 735 C CA . ARG A 1 91 ? -6.774 13.509 3.834 1.00 75.19 91 ARG A CA 1
ATOM 736 C C . ARG A 1 91 ? -6.890 13.102 5.296 1.00 75.19 91 ARG A C 1
ATOM 738 O O . ARG A 1 91 ? -7.846 13.521 5.948 1.00 75.19 91 ARG A O 1
ATOM 745 N N . TYR A 1 92 ? -5.945 12.315 5.798 1.00 75.06 92 TYR A N 1
ATOM 746 C CA . TYR A 1 92 ? -5.898 11.919 7.201 1.00 75.06 92 TYR A CA 1
ATOM 747 C C . TYR A 1 92 ? -5.716 13.140 8.112 1.00 75.06 92 TYR A C 1
ATOM 749 O O . TYR A 1 92 ? -6.517 13.364 9.019 1.00 75.06 92 TYR A O 1
ATOM 757 N N . GLN A 1 93 ? -4.749 14.009 7.797 1.00 73.88 93 GLN A N 1
ATOM 758 C CA . GLN A 1 93 ? -4.526 15.251 8.546 1.00 73.88 93 GLN A CA 1
ATOM 759 C C . GLN A 1 93 ? -5.738 16.183 8.496 1.00 73.88 93 GLN A C 1
ATOM 761 O O . GLN A 1 93 ? -6.074 16.820 9.491 1.00 73.88 93 GLN A O 1
ATOM 766 N N . LYS A 1 94 ? -6.435 16.263 7.357 1.00 72.88 94 LYS A N 1
ATOM 767 C CA . LYS A 1 94 ? -7.669 17.046 7.265 1.00 72.88 94 LYS A CA 1
ATOM 768 C C . LYS A 1 94 ? -8.760 16.515 8.203 1.00 72.88 94 LYS A C 1
ATOM 770 O O . LYS A 1 94 ? -9.361 17.322 8.900 1.00 72.88 94 LYS A O 1
ATOM 775 N N . LYS A 1 95 ? -8.982 15.195 8.255 1.00 67.50 95 LYS A N 1
ATOM 776 C CA . LYS A 1 95 ? -9.971 14.582 9.161 1.00 67.50 95 LYS A CA 1
ATOM 777 C C . LYS A 1 95 ? -9.667 14.886 10.631 1.00 67.50 95 LYS A C 1
ATOM 779 O O . LYS A 1 95 ? -10.565 15.302 11.345 1.00 67.50 95 LYS A O 1
ATOM 784 N N . LEU A 1 96 ? -8.404 14.762 11.049 1.00 70.81 96 LEU A N 1
ATOM 785 C CA . LEU A 1 96 ? -7.989 15.052 12.429 1.00 70.81 96 LEU A CA 1
ATOM 786 C C . LEU A 1 96 ? -8.210 16.511 12.856 1.00 70.81 96 LEU A C 1
ATOM 788 O O . LEU A 1 96 ? -8.350 16.781 14.041 1.00 70.81 96 LEU A O 1
ATOM 792 N N . ASN A 1 97 ? -8.200 17.453 11.910 1.00 71.25 97 ASN A N 1
ATOM 793 C CA . ASN A 1 97 ? -8.396 18.878 12.190 1.00 71.25 97 ASN A CA 1
ATOM 794 C C . ASN A 1 97 ? -9.876 19.312 12.138 1.00 71.25 97 ASN A C 1
ATOM 796 O O . ASN A 1 97 ? -10.172 20.474 12.416 1.00 71.25 97 ASN A O 1
ATOM 800 N N . GLU A 1 98 ? -10.787 18.422 11.729 1.00 69.50 98 GLU A N 1
ATOM 801 C CA . GLU A 1 98 ? -12.235 18.672 11.637 1.00 69.50 98 GLU A CA 1
ATOM 802 C C . GLU A 1 98 ? -13.027 18.054 12.815 1.00 69.50 98 GLU A C 1
ATOM 804 O O . GLU A 1 98 ? -14.242 18.256 12.889 1.00 69.50 98 GLU A O 1
ATOM 809 N N . GLU A 1 99 ? -12.349 17.360 13.741 1.00 51.84 99 GLU A N 1
ATOM 810 C CA . GLU A 1 99 ? -12.879 16.782 14.995 1.00 51.84 99 GLU A CA 1
ATOM 811 C C . GLU A 1 99 ? -12.494 17.613 16.232 1.00 51.84 99 GLU A C 1
ATOM 813 O O . GLU A 1 99 ? -13.352 17.735 17.141 1.00 51.84 99 GLU A O 1
#

Sequence (99 aa):
MESKVIDERLLGEALKSELKKGFDVLRLSRWALKIESNNLRALTPYSRKVLISLLSMEDDPQFEYSEDELWLLADMLINGEDDPLKKIDDRYQKKLNEE

Organism: NCBI:txid389348

pLDDT: mean 90.32, std 10.88, range [42.78, 98.19]